Protein AF-A0A0K8PPY1-F1 (afdb_monomer)

InterPro domains:
  IPR005164 Allantoicase [PTHR12045] (16-99)
  IPR008979 Galactose-binding-like domain superfamily [SSF49785] (6-48)
  IPR008979 Galactose-binding-like domain superfamily [SSF49785] (58-107)
  IPR015908 Allantoicase domain [PF03561] (6-46)

Sequence (147 aa):
MRHGPTPVSGHAANGFAVSVEQRFTHLRVNPHPDGGIAGLRVYGEVVPDPQWLATLGTFDVVTLENGGQAEDASNLFYSPATNTIQPGRSRKMDDGWETPPPRPEQRLDPLPACGPVPDPRDRDRHGVPEGQQRGLGVGVGEGRRGR

Foldseek 3Di:
DDDDDDDDDPPDDDDDD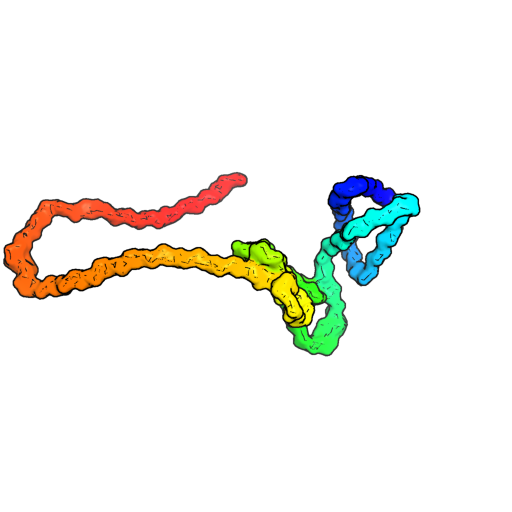DDDPDDDDDDDDDDPPDDDDPDDDDDDFQDDDPVVVVVVVDDDCQAVNNRHDDPDDPDQPQEDCNLCRYPDDDPDPRSHGDDDDDDPDPPDDPDPPPDPPDDPVVVPPDDDDDDDDDDDDDDDDDDDDDD

Radius of gyration: 31.53 Å; Cα contacts (8 Å, |Δi|>4): 75; chains: 1; bounding box: 36×94×46 Å

Structure (mmCIF, N/CA/C/O backbone):
data_AF-A0A0K8PPY1-F1
#
_entry.id   AF-A0A0K8PPY1-F1
#
loop_
_atom_site.group_PDB
_atom_site.id
_atom_site.type_symbol
_atom_site.label_atom_id
_atom_site.label_alt_id
_atom_site.label_comp_id
_atom_site.label_asym_id
_atom_site.label_entity_id
_atom_site.label_seq_id
_atom_site.pdbx_PDB_ins_code
_atom_site.Cartn_x
_atom_site.Cartn_y
_atom_site.Cartn_z
_atom_site.occupancy
_atom_site.B_iso_or_equiv
_atom_site.auth_seq_id
_atom_site.auth_comp_id
_atom_site.auth_asym_id
_atom_site.auth_atom_id
_atom_site.pdbx_PDB_model_num
ATOM 1 N N . MET A 1 1 ? -13.355 -19.470 -10.238 1.00 53.53 1 MET A N 1
ATOM 2 C CA . MET A 1 1 ? -13.511 -19.250 -11.694 1.00 53.53 1 MET A CA 1
ATOM 3 C C . MET A 1 1 ? -12.149 -19.361 -12.354 1.00 53.53 1 MET A C 1
ATOM 5 O O . MET A 1 1 ? -11.193 -18.827 -11.807 1.00 53.53 1 MET A O 1
ATOM 9 N N . ARG A 1 2 ? -12.031 -20.076 -13.476 1.00 57.88 2 ARG A N 1
ATOM 10 C CA . ARG A 1 2 ? -10.784 -20.144 -14.249 1.00 57.88 2 ARG A CA 1
ATOM 11 C C . ARG A 1 2 ? -11.034 -19.422 -15.569 1.00 57.88 2 ARG A C 1
ATOM 13 O O . ARG A 1 2 ? -11.711 -19.964 -16.433 1.00 57.88 2 ARG A O 1
ATOM 20 N N . HIS A 1 3 ? -10.555 -18.188 -15.685 1.00 66.94 3 HIS A N 1
ATOM 21 C CA . HIS A 1 3 ? -10.535 -17.499 -16.972 1.00 66.94 3 HIS A CA 1
ATOM 22 C C . HIS A 1 3 ? -9.443 -18.114 -17.859 1.00 66.94 3 HIS A C 1
ATOM 24 O O . HIS A 1 3 ? -8.490 -18.724 -17.356 1.00 66.94 3 HIS A O 1
ATOM 30 N N . GLY A 1 4 ? -9.621 -18.014 -19.179 1.00 78.25 4 GLY A N 1
ATOM 31 C CA . GLY A 1 4 ? -8.582 -18.379 -20.142 1.00 78.25 4 GLY A CA 1
ATOM 32 C C . GLY A 1 4 ? -7.313 -17.538 -19.942 1.00 78.25 4 GLY A C 1
ATOM 33 O O . GLY A 1 4 ? -7.354 -16.536 -19.227 1.00 78.25 4 GLY A O 1
ATOM 34 N N . PRO A 1 5 ? -6.175 -17.943 -20.530 1.00 86.69 5 PRO A N 1
ATOM 35 C CA . PRO A 1 5 ? -4.950 -17.156 -20.447 1.00 86.69 5 PRO A CA 1
ATOM 36 C C . PRO A 1 5 ? -5.170 -15.762 -21.046 1.00 86.69 5 PRO A C 1
ATOM 38 O O . PRO A 1 5 ? -5.722 -15.630 -22.138 1.00 86.69 5 PRO A O 1
ATOM 41 N N . THR A 1 6 ? -4.722 -14.733 -20.330 1.00 91.62 6 THR A N 1
ATOM 42 C CA . THR A 1 6 ? -4.791 -13.342 -20.786 1.00 91.62 6 THR A CA 1
ATOM 43 C C . THR A 1 6 ? -3.444 -12.940 -21.388 1.00 91.62 6 THR A C 1
ATOM 45 O O . THR A 1 6 ? -2.420 -13.151 -20.733 1.00 91.62 6 THR A O 1
ATOM 48 N N . PRO A 1 7 ? -3.405 -12.376 -22.610 1.00 92.12 7 PRO A N 1
ATOM 49 C CA . PRO A 1 7 ? -2.156 -11.920 -23.209 1.00 92.12 7 PRO A CA 1
ATOM 50 C C . PRO A 1 7 ? -1.556 -10.749 -22.419 1.00 92.12 7 PRO A C 1
ATOM 52 O O . PRO A 1 7 ? -2.277 -9.905 -21.888 1.00 92.12 7 PRO A O 1
ATOM 55 N N . VAL A 1 8 ? -0.224 -10.700 -22.368 1.00 93.56 8 VAL A N 1
ATOM 56 C CA . VAL A 1 8 ? 0.567 -9.649 -21.712 1.00 93.56 8 VAL A CA 1
ATOM 57 C C . VAL A 1 8 ? 1.665 -9.159 -22.648 1.00 93.56 8 VAL A C 1
ATOM 59 O O . VAL A 1 8 ? 2.208 -9.932 -23.438 1.00 93.56 8 VAL A O 1
ATOM 62 N N . SER A 1 9 ? 2.027 -7.887 -22.521 1.00 92.25 9 SER A N 1
ATOM 63 C CA . SER A 1 9 ? 3.170 -7.293 -23.214 1.00 92.25 9 SER A CA 1
ATOM 64 C C . SER A 1 9 ? 4.423 -7.353 -22.341 1.00 92.25 9 SER A C 1
ATOM 66 O O . SER A 1 9 ? 4.376 -7.063 -21.141 1.00 92.25 9 SER A O 1
ATOM 68 N N . GLY A 1 10 ? 5.557 -7.705 -22.951 1.00 92.12 10 GLY A N 1
ATOM 69 C CA . GLY A 1 10 ? 6.866 -7.683 -22.297 1.00 92.12 10 GLY A CA 1
ATOM 70 C C . GLY A 1 10 ? 7.327 -6.257 -21.991 1.00 92.12 10 GLY A C 1
ATOM 71 O O . GLY A 1 10 ? 6.989 -5.324 -22.715 1.00 92.12 10 GLY A O 1
ATOM 72 N N . HIS A 1 11 ? 8.103 -6.094 -20.915 1.00 91.88 11 HIS A N 1
ATOM 73 C CA . HIS A 1 11 ? 8.667 -4.802 -20.489 1.00 91.88 11 HIS A CA 1
ATOM 74 C C . HIS A 1 11 ? 7.632 -3.673 -20.320 1.00 91.88 11 HIS A C 1
ATOM 76 O O . HIS A 1 11 ? 7.960 -2.497 -20.453 1.00 91.88 11 HIS A O 1
ATOM 82 N N . ALA A 1 12 ? 6.384 -4.030 -20.015 1.00 93.56 12 ALA A N 1
ATOM 83 C CA . ALA A 1 12 ? 5.277 -3.095 -19.883 1.00 93.56 12 ALA A CA 1
ATOM 84 C C . ALA A 1 12 ? 4.477 -3.354 -18.600 1.00 93.56 12 ALA A C 1
ATOM 86 O O . ALA A 1 12 ? 4.453 -4.465 -18.064 1.00 93.56 12 ALA A O 1
ATOM 87 N N . ALA A 1 13 ? 3.783 -2.319 -18.126 1.00 95.56 13 ALA A N 1
ATOM 88 C CA . ALA A 1 13 ? 2.741 -2.476 -17.122 1.00 95.56 13 ALA A CA 1
ATOM 89 C C . ALA A 1 13 ? 1.485 -3.062 -17.785 1.00 95.56 13 ALA A C 1
ATOM 91 O O . ALA A 1 13 ? 0.999 -2.529 -18.780 1.00 95.56 13 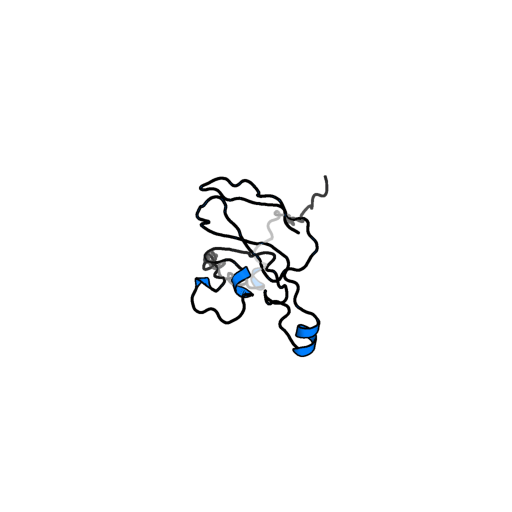ALA A O 1
ATOM 92 N N . ASN A 1 14 ? 0.960 -4.153 -17.228 1.00 94.94 14 ASN A N 1
ATOM 93 C CA . ASN A 1 14 ? -0.219 -4.844 -17.744 1.00 94.94 14 ASN A CA 1
ATOM 94 C C . ASN A 1 14 ? -1.365 -4.700 -16.732 1.00 94.94 14 ASN A C 1
ATOM 96 O O . ASN A 1 14 ? -1.318 -5.301 -15.659 1.00 94.94 14 ASN A O 1
ATOM 100 N N . GLY A 1 15 ? -2.356 -3.863 -17.053 1.00 94.69 15 GLY A N 1
ATOM 101 C CA . GLY A 1 15 ? -3.526 -3.609 -16.210 1.00 94.69 15 GLY A CA 1
ATOM 102 C C . GLY A 1 15 ? -4.748 -4.399 -16.673 1.00 94.69 15 GLY A C 1
ATOM 103 O O . GLY A 1 15 ? -5.028 -4.459 -17.869 1.00 94.69 15 GLY A O 1
ATOM 104 N N . PHE A 1 16 ? -5.490 -4.971 -15.725 1.00 92.62 16 PHE A N 1
ATOM 105 C CA . PHE A 1 16 ? -6.695 -5.754 -15.999 1.00 92.62 16 PHE A CA 1
ATOM 106 C C . PHE A 1 16 ? -7.833 -5.295 -15.094 1.00 92.62 16 PHE A C 1
ATOM 108 O O . PHE A 1 16 ? -7.682 -5.274 -13.874 1.00 92.62 16 PHE A O 1
ATOM 115 N N . ALA A 1 17 ? -8.974 -4.950 -15.691 1.00 91.38 17 ALA A N 1
ATOM 116 C CA . ALA A 1 17 ? -10.197 -4.717 -14.936 1.00 91.38 17 ALA A CA 1
ATOM 117 C C . ALA A 1 17 ? -10.776 -6.062 -14.477 1.00 91.38 17 ALA A C 1
ATOM 119 O O . ALA A 1 17 ? -10.857 -7.013 -15.258 1.00 91.38 17 ALA A O 1
ATOM 120 N N . VAL A 1 18 ? -11.186 -6.133 -13.213 1.00 89.31 18 VAL A N 1
ATOM 121 C CA . VAL A 1 18 ? -11.810 -7.313 -12.614 1.00 89.31 18 VAL A CA 1
ATOM 122 C C . VAL A 1 18 ? -13.168 -6.895 -12.066 1.00 89.31 18 VAL A C 1
ATOM 124 O O . VAL A 1 18 ? -13.254 -5.960 -11.282 1.00 89.31 18 VAL A O 1
ATOM 127 N N . SER A 1 19 ? -14.227 -7.581 -12.489 1.00 88.25 19 SER A N 1
ATOM 128 C CA . SER A 1 19 ? -15.619 -7.254 -12.152 1.00 88.25 19 SER A CA 1
ATOM 129 C C . SER A 1 19 ? -16.268 -8.318 -11.261 1.00 88.25 19 SER A C 1
ATOM 131 O O . SER A 1 19 ? -17.417 -8.696 -11.478 1.00 88.25 19 SER A O 1
ATOM 133 N N . VAL A 1 20 ? -15.513 -8.895 -10.326 1.00 87.75 20 VAL A N 1
ATOM 134 C CA . VAL A 1 20 ? -16.016 -9.957 -9.449 1.00 87.75 20 VAL A CA 1
ATOM 135 C C . VAL A 1 20 ? -16.297 -9.388 -8.059 1.00 87.75 20 VAL A C 1
ATOM 137 O O . VAL A 1 20 ? -15.472 -8.668 -7.509 1.00 87.75 20 VAL A O 1
ATOM 140 N N . GLU A 1 21 ? -17.436 -9.751 -7.476 1.00 87.06 21 GLU A N 1
ATOM 141 C CA . GLU A 1 21 ? -17.889 -9.251 -6.164 1.00 87.06 21 GLU A CA 1
ATOM 142 C C . GLU A 1 21 ? -17.571 -10.226 -5.011 1.00 87.06 21 GLU A C 1
ATOM 144 O O . GLU A 1 21 ? -18.179 -10.197 -3.946 1.00 87.06 21 GLU A O 1
ATOM 149 N N . GLN A 1 22 ? -16.636 -11.154 -5.226 1.00 91.12 22 GLN A N 1
ATOM 150 C CA . GLN A 1 22 ? -16.271 -12.179 -4.245 1.00 91.12 22 GLN A CA 1
ATOM 151 C C . GLN A 1 22 ? -15.052 -11.748 -3.426 1.00 91.12 22 GLN A C 1
ATOM 153 O O . GLN A 1 22 ? -14.112 -11.160 -3.958 1.00 91.12 22 GLN A O 1
ATOM 158 N N . ARG A 1 23 ? -15.025 -12.118 -2.140 1.00 90.88 23 ARG A N 1
ATOM 159 C CA . ARG A 1 23 ? -13.839 -11.977 -1.285 1.00 90.88 23 ARG A CA 1
ATOM 160 C C . ARG A 1 23 ? -12.829 -13.081 -1.599 1.00 90.88 23 ARG A C 1
ATOM 162 O O . ARG A 1 23 ? -13.184 -14.259 -1.630 1.00 90.88 23 ARG A O 1
ATOM 169 N N . PHE A 1 24 ? -11.559 -12.710 -1.739 1.00 92.50 24 PHE A N 1
ATOM 170 C CA . PHE A 1 24 ? -10.448 -13.650 -1.896 1.00 92.50 24 PHE A CA 1
ATOM 171 C C . PHE A 1 24 ? -9.414 -13.444 -0.797 1.00 92.50 24 PHE A C 1
ATOM 173 O O . PHE A 1 24 ? -9.173 -12.326 -0.357 1.00 92.50 24 PHE A O 1
ATOM 180 N N . THR A 1 25 ? -8.781 -14.536 -0.378 1.00 93.00 25 THR A N 1
ATOM 181 C CA . THR A 1 25 ? -7.675 -14.520 0.593 1.00 93.00 25 THR A CA 1
ATOM 182 C C . THR A 1 25 ? -6.347 -14.935 -0.030 1.00 93.00 25 THR A C 1
ATOM 184 O O . THR A 1 25 ? -5.292 -14.660 0.526 1.00 93.00 25 THR A O 1
ATOM 187 N N . HIS A 1 26 ? -6.389 -15.596 -1.189 1.00 94.38 26 HIS A N 1
ATOM 188 C CA . HIS A 1 26 ? -5.217 -16.143 -1.859 1.00 94.38 26 HIS A CA 1
ATOM 189 C C . HIS A 1 26 ? -5.307 -15.903 -3.361 1.00 94.38 26 HIS A C 1
ATOM 191 O O . HIS A 1 26 ? -6.376 -16.018 -3.963 1.00 94.38 26 HIS A O 1
ATOM 197 N N . LEU A 1 27 ? -4.156 -15.629 -3.969 1.00 92.88 27 LEU A N 1
ATOM 198 C CA . LEU A 1 27 ? -4.012 -15.443 -5.405 1.00 92.88 27 LEU A CA 1
ATOM 199 C C . LEU A 1 27 ? -2.966 -16.414 -5.931 1.00 92.88 27 LEU A C 1
ATOM 201 O O . LEU A 1 27 ? -1.912 -16.605 -5.328 1.00 92.88 27 LEU A O 1
ATOM 205 N N . ARG A 1 28 ? -3.258 -17.016 -7.081 1.00 92.50 28 ARG A N 1
ATOM 206 C CA . ARG A 1 28 ? -2.325 -17.881 -7.797 1.00 92.50 28 ARG A CA 1
ATOM 207 C C . ARG A 1 28 ? -2.071 -17.297 -9.176 1.00 92.50 28 ARG A C 1
ATOM 209 O O . ARG A 1 28 ? -2.986 -17.227 -9.992 1.00 92.50 28 ARG A O 1
ATOM 216 N N . VAL A 1 29 ? -0.820 -16.944 -9.445 1.00 91.75 29 VAL A N 1
ATOM 217 C CA . VAL A 1 29 ? -0.369 -16.501 -10.767 1.00 91.75 29 VAL A CA 1
ATOM 218 C C . VAL A 1 29 ? 0.262 -17.680 -11.500 1.00 91.75 29 VAL A C 1
ATOM 220 O O . VAL A 1 29 ? 1.024 -18.440 -10.909 1.00 91.75 29 VAL A O 1
ATOM 223 N N . ASN A 1 30 ? -0.083 -17.854 -12.776 1.00 91.94 30 ASN A N 1
ATOM 224 C CA . ASN A 1 30 ? 0.439 -18.927 -13.624 1.00 91.94 30 ASN A CA 1
ATOM 225 C C . ASN A 1 30 ? 0.959 -18.321 -14.945 1.00 91.94 30 ASN A C 1
ATOM 227 O O . ASN A 1 30 ? 0.179 -18.232 -15.895 1.00 91.94 30 ASN A O 1
ATOM 231 N N . PRO A 1 31 ? 2.223 -17.857 -15.013 1.00 90.81 31 PRO A N 1
ATOM 232 C CA . PRO A 1 31 ? 2.824 -17.424 -16.275 1.00 90.81 31 PRO A CA 1
ATOM 233 C C . PRO A 1 31 ? 2.992 -18.623 -17.226 1.00 90.81 31 PRO A C 1
ATOM 235 O O . PRO A 1 31 ? 3.256 -19.736 -16.778 1.00 90.81 31 PRO A O 1
ATOM 238 N N . HIS A 1 32 ? 2.804 -18.404 -18.529 1.00 88.81 32 HIS A N 1
ATOM 239 C CA . HIS A 1 32 ? 2.905 -19.432 -19.573 1.00 88.81 32 HIS A CA 1
ATOM 240 C C . HIS A 1 32 ? 3.352 -18.795 -20.906 1.00 88.81 32 HIS A C 1
ATOM 242 O O . HIS A 1 32 ? 2.896 -17.684 -21.189 1.00 88.81 32 HIS A O 1
ATOM 248 N N . PRO A 1 33 ? 4.158 -19.464 -21.759 1.00 88.38 33 PRO A N 1
ATOM 249 C CA . PRO A 1 33 ? 4.789 -20.772 -21.556 1.00 88.38 33 PRO A CA 1
ATOM 250 C C . PRO A 1 33 ? 5.878 -20.759 -20.489 1.00 88.38 33 PRO A C 1
ATOM 252 O O . PRO A 1 33 ? 5.824 -21.612 -19.621 1.00 88.38 33 PRO A O 1
ATOM 255 N N . ASP A 1 34 ? 6.733 -19.739 -20.470 1.00 81.94 34 ASP A N 1
ATOM 256 C CA . ASP A 1 34 ? 7.745 -19.467 -19.447 1.00 81.94 34 ASP A CA 1
ATOM 257 C C . ASP A 1 34 ? 8.040 -17.954 -19.468 1.00 81.94 34 ASP A C 1
ATOM 259 O O . ASP A 1 34 ? 7.895 -17.311 -20.510 1.00 81.94 34 ASP A O 1
ATOM 263 N N . GLY A 1 35 ? 8.429 -17.350 -18.340 1.00 85.19 35 GLY A N 1
ATOM 264 C CA . GLY A 1 35 ? 8.757 -15.919 -18.288 1.00 85.19 35 GLY A CA 1
ATOM 265 C C . GLY A 1 35 ? 8.785 -15.331 -16.878 1.00 85.19 35 GLY A C 1
ATOM 266 O O . GLY A 1 35 ? 8.242 -15.904 -15.935 1.00 85.19 35 GLY A O 1
ATOM 267 N N . GLY A 1 36 ? 9.430 -14.172 -16.732 1.00 90.62 36 GLY A N 1
ATOM 268 C CA . GLY A 1 36 ? 9.537 -13.451 -15.462 1.00 90.62 36 GLY A CA 1
ATOM 269 C C . GLY A 1 36 ? 8.494 -12.342 -15.323 1.00 90.62 36 GLY A C 1
ATOM 270 O O . GLY A 1 36 ? 8.202 -11.627 -16.280 1.00 90.62 36 GLY A O 1
ATOM 271 N N . ILE A 1 37 ? 7.973 -12.162 -14.110 1.00 93.81 37 ILE A N 1
ATOM 272 C CA . ILE A 1 37 ? 7.137 -11.018 -13.730 1.00 93.81 37 ILE A CA 1
ATOM 273 C C . ILE A 1 37 ? 7.966 -10.151 -12.784 1.00 93.81 37 ILE A C 1
ATOM 275 O O . ILE A 1 37 ? 8.332 -10.601 -11.702 1.00 93.81 37 ILE A O 1
ATOM 279 N N . ALA A 1 38 ? 8.266 -8.914 -13.187 1.00 95.00 38 ALA A N 1
ATOM 280 C CA . ALA A 1 38 ? 9.063 -7.992 -12.372 1.00 95.00 38 ALA A CA 1
ATOM 281 C C . ALA A 1 38 ? 8.304 -7.490 -11.130 1.00 95.00 38 ALA A C 1
ATOM 283 O O . ALA A 1 38 ? 8.909 -7.195 -10.104 1.00 95.00 38 ALA A O 1
ATOM 284 N N . GLY A 1 39 ? 6.976 -7.401 -11.214 1.00 93.94 39 GLY A N 1
ATOM 285 C CA . GLY A 1 39 ? 6.128 -7.021 -10.094 1.00 93.94 39 GLY A CA 1
ATOM 286 C C . GLY A 1 39 ? 4.667 -7.352 -10.358 1.00 93.94 39 GLY A C 1
ATOM 287 O O . GLY A 1 39 ? 4.170 -7.175 -11.469 1.00 93.94 39 GLY A O 1
ATOM 288 N N . LEU A 1 40 ? 3.986 -7.825 -9.318 1.00 94.75 40 LEU A N 1
ATOM 289 C CA . LEU A 1 40 ? 2.544 -8.032 -9.301 1.00 94.75 40 LEU A CA 1
ATOM 290 C C . LEU A 1 40 ? 1.937 -7.043 -8.308 1.00 94.75 40 LEU A C 1
ATOM 292 O O . LEU A 1 40 ? 2.299 -7.047 -7.134 1.00 94.75 40 LEU A O 1
ATOM 296 N N . ARG A 1 41 ? 1.009 -6.210 -8.778 1.00 95.00 41 ARG A N 1
ATOM 297 C CA . ARG A 1 41 ? 0.186 -5.350 -7.924 1.00 95.00 41 ARG A CA 1
ATOM 298 C C . ARG A 1 41 ? -1.257 -5.790 -8.055 1.00 95.00 41 ARG A C 1
ATOM 300 O O . ARG A 1 41 ? -1.740 -5.981 -9.168 1.00 95.00 41 ARG A O 1
ATOM 307 N N . VAL A 1 42 ? -1.915 -5.965 -6.918 1.00 94.00 42 VAL A N 1
ATOM 308 C CA . VAL A 1 42 ? -3.317 -6.363 -6.853 1.00 94.00 42 VAL A CA 1
ATOM 309 C C . VAL A 1 42 ? -4.031 -5.317 -6.031 1.00 94.00 42 VAL A C 1
ATOM 311 O O . VAL A 1 42 ? -3.639 -5.037 -4.903 1.00 94.00 42 VAL A O 1
ATOM 314 N N . TYR A 1 43 ? -5.048 -4.730 -6.639 1.00 91.75 43 TYR A N 1
ATOM 315 C CA . TYR A 1 43 ? -5.862 -3.697 -6.031 1.00 91.75 43 TYR A CA 1
ATOM 316 C C . TYR A 1 43 ? -7.210 -4.302 -5.664 1.00 91.75 43 TYR A C 1
ATOM 318 O O . TYR A 1 43 ? -7.772 -5.085 -6.432 1.00 91.75 43 TYR A O 1
ATOM 326 N N . GLY A 1 44 ? -7.706 -3.954 -4.487 1.00 90.88 44 GLY A N 1
ATOM 327 C CA . GLY A 1 44 ? -8.982 -4.423 -3.980 1.00 90.88 44 GLY A CA 1
ATOM 328 C C . GLY A 1 44 ? -9.305 -3.748 -2.659 1.00 90.88 44 GLY A C 1
ATOM 329 O O . GLY A 1 44 ? -8.424 -3.197 -2.000 1.00 90.88 44 GLY A O 1
ATOM 330 N N . GLU A 1 45 ? -10.576 -3.798 -2.294 1.00 91.62 45 GLU A N 1
ATOM 331 C CA . GLU A 1 45 ? -11.048 -3.338 -0.997 1.00 91.62 45 GLU A CA 1
ATOM 332 C C . GLU A 1 45 ? -10.773 -4.411 0.062 1.00 91.62 45 GLU A C 1
ATOM 334 O O . GLU A 1 45 ? -11.031 -5.603 -0.145 1.00 91.62 45 GLU A O 1
ATOM 339 N N . VAL A 1 46 ? -10.221 -3.995 1.201 1.00 92.75 46 VAL A N 1
ATOM 340 C CA . VAL A 1 46 ? -9.975 -4.899 2.324 1.00 92.75 46 VAL A CA 1
ATOM 341 C C . VAL A 1 46 ? -11.286 -5.113 3.070 1.00 92.75 46 VAL A C 1
ATOM 343 O O . VAL A 1 46 ? -11.856 -4.181 3.622 1.00 92.75 46 VAL A O 1
ATOM 346 N N . VAL A 1 47 ? -11.736 -6.366 3.121 1.00 91.56 47 VAL A N 1
ATOM 347 C CA . VAL A 1 47 ? -12.913 -6.777 3.894 1.00 91.56 47 VAL A CA 1
ATOM 348 C C . VAL A 1 47 ? -12.439 -7.600 5.099 1.00 91.56 47 VAL A C 1
ATOM 350 O O . VAL A 1 47 ? -12.115 -8.787 4.922 1.00 91.56 47 VAL A O 1
ATOM 353 N N . PRO A 1 48 ? -12.342 -7.009 6.307 1.00 89.56 48 PRO A N 1
ATOM 354 C CA . PRO A 1 48 ? -11.994 -7.747 7.519 1.00 89.56 48 PRO A CA 1
ATOM 355 C C . PRO A 1 48 ? -13.107 -8.734 7.896 1.00 89.56 48 PRO A C 1
ATOM 357 O O . PRO A 1 48 ? -14.269 -8.566 7.534 1.00 89.56 48 PRO A O 1
ATOM 360 N N . ASP A 1 49 ? -12.751 -9.805 8.607 1.00 89.81 49 ASP A N 1
ATOM 361 C CA . ASP A 1 49 ? -13.736 -10.784 9.076 1.00 89.81 49 ASP A CA 1
ATOM 362 C C . ASP A 1 49 ? -14.545 -10.210 10.259 1.00 89.81 49 ASP A C 1
ATOM 364 O O . ASP A 1 49 ? -13.954 -9.913 11.302 1.00 89.81 49 ASP A O 1
ATOM 368 N N . PRO A 1 50 ? -15.883 -10.078 10.156 1.00 87.38 50 PRO A N 1
ATOM 369 C CA . PRO A 1 50 ? -16.697 -9.541 11.243 1.00 87.38 50 PRO A CA 1
ATOM 370 C C . PRO A 1 50 ? -16.612 -10.352 12.542 1.00 87.38 50 PRO A C 1
ATOM 372 O O . PRO A 1 50 ? -16.678 -9.769 13.625 1.00 87.38 50 PRO A O 1
ATOM 375 N N . GLN A 1 51 ? -16.451 -11.680 12.470 1.00 92.31 51 GLN A N 1
ATOM 376 C CA . GLN A 1 51 ? -16.327 -12.511 13.675 1.00 92.31 51 GLN A CA 1
ATOM 377 C C . GLN A 1 51 ? -14.995 -12.273 14.386 1.00 92.31 51 GLN A C 1
ATOM 379 O O . GLN A 1 51 ? -14.931 -12.264 15.618 1.00 92.31 51 GLN A O 1
ATOM 384 N N . TRP A 1 52 ? -13.941 -12.026 13.611 1.00 89.00 52 TRP A N 1
ATOM 385 C CA . TRP A 1 52 ? -12.640 -11.652 14.147 1.00 89.00 52 TRP A CA 1
ATOM 386 C C . TRP A 1 52 ? -12.700 -10.299 14.861 1.00 89.00 52 TRP A C 1
ATOM 388 O O . TRP A 1 52 ? -12.286 -10.196 16.015 1.00 89.00 52 TRP A O 1
ATOM 398 N N . LEU A 1 53 ? -13.301 -9.286 14.228 1.00 90.44 53 LEU A N 1
ATOM 399 C CA . LEU A 1 53 ? -13.464 -7.961 14.836 1.00 90.44 53 LEU A CA 1
ATOM 400 C C . LEU A 1 53 ? -14.301 -8.011 16.123 1.00 90.44 53 LEU A C 1
ATOM 402 O O . LEU A 1 53 ? -13.935 -7.391 17.121 1.00 90.44 53 LEU A O 1
ATOM 406 N N . ALA A 1 54 ? -15.382 -8.799 16.133 1.00 91.12 54 ALA A N 1
ATOM 407 C CA . ALA A 1 54 ? -16.204 -9.004 17.326 1.00 91.12 54 ALA A CA 1
ATOM 408 C C . ALA A 1 54 ? -15.416 -9.658 18.475 1.00 91.12 54 ALA A C 1
ATOM 410 O O . ALA A 1 54 ? -15.637 -9.328 19.638 1.00 91.12 54 ALA A O 1
ATOM 411 N N . THR A 1 55 ? -14.479 -10.553 18.151 1.00 94.62 55 THR A N 1
ATOM 412 C CA . THR A 1 55 ? -13.615 -11.218 19.138 1.00 94.62 55 THR A CA 1
ATOM 413 C C . THR A 1 55 ? -12.580 -10.259 19.731 1.00 94.62 55 THR A C 1
ATOM 415 O O . THR A 1 55 ? -12.290 -10.343 20.922 1.00 94.62 55 THR A O 1
ATOM 418 N N . LEU A 1 56 ? -12.040 -9.330 18.931 1.00 91.19 56 LEU A N 1
ATOM 419 C CA . LEU A 1 56 ? -11.101 -8.305 19.409 1.00 91.19 56 LEU A CA 1
ATOM 420 C C . LEU A 1 56 ? -11.763 -7.313 20.379 1.00 91.19 56 LEU A C 1
ATOM 422 O O . LEU A 1 56 ? -11.100 -6.802 21.282 1.00 91.19 56 LEU A O 1
ATOM 426 N N . GLY A 1 57 ? -13.058 -7.032 20.195 1.00 91.50 57 GLY A N 1
ATOM 427 C CA . GLY A 1 57 ? -13.844 -6.088 20.998 1.00 91.50 57 GLY A CA 1
ATOM 428 C C . GLY A 1 57 ? -13.525 -4.621 20.694 1.00 91.50 57 GLY A C 1
ATOM 429 O O . GLY A 1 57 ? -14.428 -3.849 20.379 1.00 91.50 57 GLY A O 1
ATOM 430 N N . THR A 1 58 ? -12.242 -4.257 20.716 1.00 92.69 58 THR A N 1
ATOM 431 C CA . THR A 1 58 ? -11.727 -2.943 20.314 1.00 92.69 58 THR A CA 1
ATOM 432 C C . THR A 1 58 ? -10.652 -3.123 19.251 1.00 92.69 58 THR A C 1
ATOM 434 O O . THR A 1 58 ? -9.749 -3.944 19.402 1.00 92.69 58 THR A O 1
ATOM 437 N N . PHE A 1 59 ? -10.724 -2.329 18.187 1.00 91.75 59 PHE A N 1
ATOM 438 C CA . PHE A 1 59 ? -9.756 -2.335 17.097 1.00 91.75 59 PHE A CA 1
ATOM 439 C C . PHE A 1 59 ? -9.596 -0.927 16.517 1.00 91.75 59 PHE A C 1
ATOM 441 O O . PHE A 1 59 ? -10.447 -0.059 16.714 1.00 91.75 59 PHE A O 1
ATOM 448 N N . ASP A 1 60 ? -8.486 -0.697 15.820 1.00 92.38 60 ASP A N 1
ATOM 449 C CA . ASP A 1 60 ? -8.221 0.566 15.137 1.00 92.38 60 ASP A CA 1
ATOM 450 C C . ASP A 1 60 ? -8.963 0.596 13.795 1.00 92.38 60 ASP A C 1
ATOM 452 O O . ASP A 1 60 ? -8.726 -0.240 12.929 1.00 92.38 60 ASP A O 1
ATOM 456 N N . VAL A 1 61 ? -9.883 1.542 13.623 1.00 92.31 61 VAL A N 1
ATOM 457 C CA . VAL A 1 61 ? -10.678 1.681 12.392 1.00 92.31 61 VAL A CA 1
ATOM 458 C C . VAL A 1 61 ? -9.893 2.313 11.239 1.00 92.31 61 VAL A C 1
ATOM 460 O O . VAL A 1 61 ? -10.334 2.249 10.096 1.00 92.31 61 VAL A O 1
ATOM 463 N N . VAL A 1 62 ? -8.753 2.943 11.530 1.00 94.06 62 VAL A N 1
ATOM 464 C CA . VAL A 1 62 ? -7.933 3.663 10.550 1.00 94.06 62 VAL A CA 1
ATOM 465 C C . VAL A 1 62 ? -6.879 2.748 9.920 1.00 94.06 62 VAL A C 1
ATOM 467 O O . VAL A 1 62 ? -6.366 3.062 8.847 1.00 94.06 62 VAL A O 1
ATOM 470 N N . THR A 1 63 ? -6.554 1.606 10.534 1.00 93.75 63 THR A N 1
ATOM 471 C CA . THR A 1 63 ? -5.532 0.698 9.996 1.00 93.75 63 THR A CA 1
ATOM 472 C C . THR A 1 63 ? -5.935 0.110 8.649 1.00 93.75 63 THR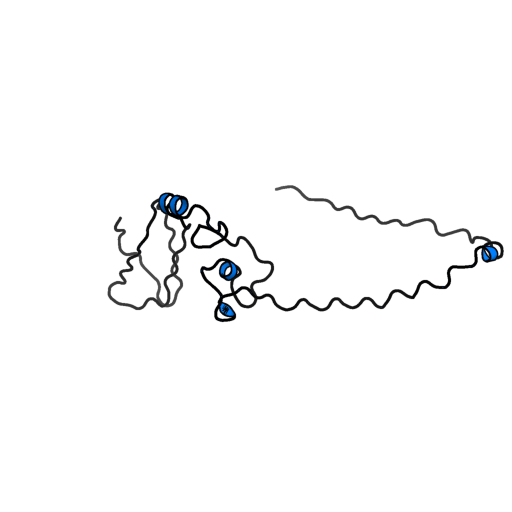 A C 1
ATOM 474 O O . THR A 1 63 ? -7.085 -0.275 8.419 1.00 93.75 63 THR A O 1
ATOM 477 N N . LEU A 1 64 ? -4.941 -0.044 7.772 1.00 93.44 64 LEU A N 1
ATOM 478 C CA . LEU A 1 64 ? -5.108 -0.644 6.449 1.00 93.44 64 LEU A CA 1
ATOM 479 C C . LEU A 1 64 ? -5.738 -2.048 6.523 1.00 93.44 64 LEU A C 1
ATOM 481 O O . LEU A 1 64 ? -6.583 -2.399 5.704 1.00 93.44 64 LEU A O 1
ATOM 485 N N . GLU A 1 65 ? -5.355 -2.845 7.527 1.00 91.81 65 GLU A N 1
ATOM 486 C CA . GLU A 1 65 ? -5.851 -4.216 7.737 1.00 91.81 65 GLU A CA 1
ATOM 487 C C . GLU A 1 65 ? -7.356 -4.277 8.040 1.00 91.81 65 GLU A C 1
ATOM 489 O O . GLU A 1 65 ? -8.001 -5.287 7.754 1.00 91.81 65 GLU A O 1
ATOM 494 N N . ASN A 1 66 ? -7.918 -3.192 8.576 1.00 92.56 66 ASN A N 1
ATOM 495 C CA . ASN A 1 66 ? -9.341 -3.065 8.885 1.00 92.56 66 ASN A CA 1
ATOM 496 C C . ASN A 1 66 ? -10.112 -2.277 7.814 1.00 92.56 66 ASN A C 1
ATOM 498 O O . ASN A 1 66 ? -11.284 -1.968 8.017 1.00 92.56 66 ASN A O 1
ATOM 502 N N . GLY A 1 67 ? -9.481 -1.981 6.672 1.00 92.25 67 GLY A N 1
ATOM 503 C CA . GLY A 1 67 ? -10.107 -1.267 5.559 1.00 92.25 67 GLY A CA 1
ATOM 504 C C . GLY A 1 67 ? -9.849 0.236 5.525 1.00 92.25 67 GLY A C 1
ATOM 505 O O . GLY A 1 67 ? -10.373 0.901 4.636 1.00 92.25 67 GLY A O 1
ATOM 506 N N . GLY A 1 68 ? -9.026 0.780 6.424 1.00 93.75 68 GLY A N 1
ATOM 507 C CA . GLY A 1 68 ? -8.646 2.190 6.378 1.00 93.75 68 GLY A CA 1
ATOM 508 C C . GLY A 1 68 ? -7.976 2.567 5.053 1.00 93.75 68 GLY A C 1
ATOM 509 O O . GLY A 1 68 ? -7.171 1.806 4.513 1.00 93.75 68 GLY A O 1
ATOM 510 N N . GLN A 1 69 ? -8.313 3.745 4.525 1.00 93.56 69 GLN A N 1
ATOM 511 C CA . GLN A 1 69 ? -7.758 4.286 3.283 1.00 93.56 69 GLN A CA 1
ATOM 512 C C . GLN A 1 69 ? -7.303 5.730 3.495 1.00 93.56 69 GLN A C 1
ATOM 514 O O . GLN A 1 69 ? -7.981 6.525 4.146 1.00 93.56 69 GLN A O 1
ATOM 519 N N . ALA A 1 70 ? -6.142 6.070 2.936 1.00 92.88 70 ALA A N 1
ATOM 520 C CA . ALA A 1 70 ? -5.706 7.455 2.831 1.00 92.88 70 ALA A CA 1
ATOM 521 C C . ALA A 1 70 ? -6.268 8.040 1.530 1.00 92.88 70 ALA A C 1
ATOM 523 O O . ALA A 1 70 ? -5.825 7.662 0.448 1.00 92.88 70 ALA A O 1
ATOM 524 N N . GLU A 1 71 ? -7.241 8.940 1.649 1.00 91.81 71 GLU A N 1
ATOM 525 C CA . GLU A 1 71 ? -7.924 9.550 0.499 1.00 91.81 71 GLU A CA 1
ATOM 526 C C . GLU A 1 71 ? -7.049 10.576 -0.228 1.00 91.81 71 GLU A C 1
ATOM 528 O O . GLU A 1 71 ? -6.996 10.606 -1.455 1.00 91.81 71 GLU A O 1
ATOM 533 N N . ASP A 1 72 ? -6.355 11.424 0.532 1.00 92.88 72 ASP A N 1
ATOM 534 C CA . ASP A 1 72 ? -5.545 12.506 -0.017 1.00 92.88 72 ASP A CA 1
ATOM 535 C C . ASP A 1 72 ? -4.375 12.854 0.908 1.00 92.88 72 ASP A C 1
ATOM 537 O O . ASP A 1 72 ? -4.372 12.546 2.106 1.00 92.88 72 ASP A O 1
ATOM 541 N N . ALA A 1 73 ? -3.370 13.509 0.339 1.00 93.06 73 ALA A N 1
ATOM 542 C CA . ALA A 1 73 ? -2.203 13.991 1.048 1.00 93.06 73 ALA A CA 1
ATOM 543 C C . ALA A 1 73 ? -1.747 15.322 0.461 1.00 93.06 73 ALA A C 1
ATOM 545 O O . ALA A 1 73 ? -1.575 15.472 -0.746 1.00 93.06 73 ALA A O 1
ATOM 546 N N . SER A 1 74 ? -1.437 16.278 1.335 1.00 90.44 74 SER A N 1
ATOM 547 C CA . SER A 1 74 ? -0.935 17.590 0.914 1.00 90.44 74 SER A CA 1
ATOM 548 C C . SER A 1 74 ? 0.408 17.519 0.174 1.00 90.44 74 SER A C 1
ATOM 550 O O . SER A 1 74 ? 0.763 18.446 -0.555 1.00 90.44 74 SER A O 1
ATOM 552 N N . ASN A 1 75 ? 1.180 16.446 0.375 1.00 88.69 75 ASN A N 1
ATOM 553 C CA . ASN A 1 75 ? 2.467 16.216 -0.268 1.00 88.69 75 ASN A CA 1
ATOM 554 C C . ASN A 1 75 ? 2.821 14.715 -0.261 1.00 88.69 75 ASN A C 1
ATOM 556 O O . ASN A 1 75 ? 2.478 14.013 0.682 1.00 88.69 75 ASN A O 1
ATOM 560 N N . LEU A 1 76 ? 3.546 14.228 -1.271 1.00 88.38 76 LEU A N 1
ATOM 561 C CA . LEU A 1 76 ? 4.024 12.843 -1.393 1.00 88.38 76 LEU A CA 1
ATOM 562 C C . LEU A 1 76 ? 5.528 12.800 -1.734 1.00 88.38 76 LEU A C 1
ATOM 564 O O . LEU A 1 76 ? 5.936 12.174 -2.708 1.00 88.38 76 LEU A O 1
ATOM 568 N N . PHE A 1 77 ? 6.350 13.533 -0.978 1.00 86.06 77 PHE A N 1
ATOM 569 C CA . PHE A 1 77 ? 7.763 13.768 -1.298 1.00 86.06 77 PHE A CA 1
ATOM 570 C C . PHE A 1 77 ? 8.624 12.504 -1.278 1.00 86.06 77 PHE A C 1
ATOM 572 O O . PHE A 1 77 ? 9.320 12.237 -2.255 1.00 86.06 77 PHE A O 1
ATOM 579 N N . TYR A 1 78 ? 8.605 11.758 -0.169 1.00 86.25 78 TYR A N 1
ATOM 580 C CA . TYR A 1 78 ? 9.501 10.612 0.021 1.00 86.25 78 TYR A CA 1
ATOM 581 C C . TYR A 1 78 ? 8.778 9.268 -0.075 1.00 86.25 78 TYR A C 1
ATOM 583 O O . TYR A 1 78 ? 9.221 8.373 -0.791 1.00 86.25 78 TYR A O 1
ATOM 591 N N . SER A 1 79 ? 7.634 9.157 0.600 1.00 91.25 79 SER A N 1
ATOM 592 C CA . SER A 1 79 ? 6.846 7.931 0.681 1.00 91.25 79 SER A CA 1
ATOM 593 C C . SER A 1 79 ? 5.347 8.218 0.572 1.00 91.25 79 SER A C 1
ATOM 595 O O . SER A 1 79 ? 4.912 9.335 0.866 1.00 91.25 79 SER A O 1
ATOM 597 N N . PRO A 1 80 ? 4.537 7.225 0.163 1.00 91.75 80 PRO A N 1
ATOM 598 C CA . PRO A 1 80 ? 3.085 7.352 0.130 1.00 91.75 80 PRO A CA 1
ATOM 599 C C . PRO A 1 80 ? 2.482 7.641 1.511 1.00 91.75 80 PRO A C 1
ATOM 601 O O . PRO A 1 80 ? 2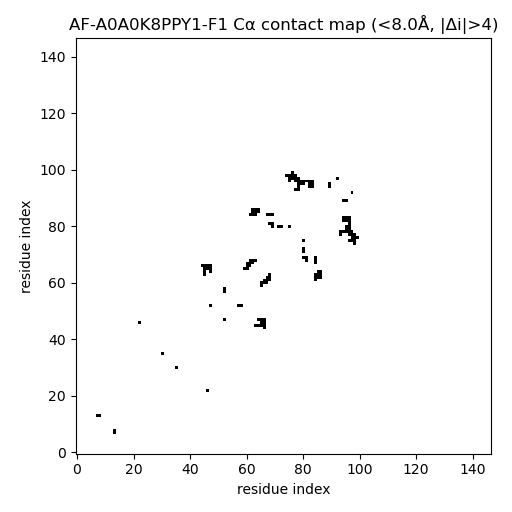.878 7.032 2.503 1.00 91.75 80 PRO A O 1
ATOM 604 N N . ALA A 1 81 ? 1.446 8.483 1.573 1.00 93.62 81 ALA A N 1
ATOM 605 C CA . ALA A 1 81 ? 0.721 8.755 2.820 1.00 93.62 81 ALA A CA 1
ATOM 606 C C . ALA A 1 81 ? 0.053 7.508 3.428 1.00 93.62 81 ALA A C 1
ATOM 608 O O . ALA A 1 81 ? -0.092 7.417 4.649 1.00 93.62 81 ALA A O 1
ATOM 609 N N . THR A 1 82 ? -0.262 6.507 2.593 1.00 94.06 82 THR A N 1
ATOM 610 C CA . THR A 1 82 ? -0.778 5.192 3.010 1.00 94.06 82 THR A CA 1
ATOM 611 C C . THR A 1 82 ? 0.155 4.457 3.971 1.00 94.06 82 THR A C 1
ATOM 613 O O . THR A 1 82 ? -0.291 3.563 4.681 1.00 94.06 82 THR A O 1
ATOM 616 N N . ASN A 1 83 ? 1.440 4.817 4.030 1.00 94.88 83 ASN A N 1
ATOM 617 C CA . ASN A 1 83 ? 2.383 4.208 4.963 1.00 94.88 83 ASN A CA 1
ATOM 618 C C . ASN A 1 83 ? 2.048 4.508 6.433 1.00 94.88 83 ASN A C 1
ATOM 620 O O . ASN A 1 83 ? 2.324 3.687 7.299 1.00 94.88 83 ASN A O 1
ATOM 624 N N . THR A 1 84 ? 1.368 5.625 6.709 1.00 94.06 84 THR A N 1
ATOM 625 C CA . THR A 1 84 ? 0.935 6.019 8.064 1.00 94.06 84 THR A CA 1
ATOM 626 C C . THR A 1 84 ? -0.058 5.034 8.687 1.00 94.06 84 THR A C 1
ATOM 628 O O . THR A 1 84 ? -0.147 4.944 9.907 1.00 94.06 84 THR A O 1
ATOM 631 N N . ILE A 1 85 ? -0.802 4.299 7.854 1.00 94.88 85 ILE A N 1
ATOM 632 C CA . ILE A 1 85 ? -1.843 3.354 8.286 1.00 94.88 85 ILE A CA 1
ATOM 633 C C . ILE A 1 85 ? -1.424 1.886 8.123 1.00 94.88 85 ILE A C 1
ATOM 635 O O . ILE A 1 85 ? -2.246 0.984 8.304 1.00 94.88 85 ILE A O 1
ATOM 639 N N . GLN A 1 86 ? -0.161 1.634 7.758 1.00 94.31 86 GLN A N 1
ATOM 640 C CA . GLN A 1 86 ? 0.395 0.283 7.687 1.00 94.31 86 GLN A CA 1
ATOM 641 C C . GLN A 1 86 ? 0.485 -0.335 9.089 1.00 94.31 86 GLN A C 1
ATOM 643 O O . GLN A 1 86 ? 0.713 0.378 10.070 1.00 94.31 86 GLN A O 1
ATOM 648 N N . PRO A 1 87 ? 0.333 -1.663 9.210 1.00 91.00 87 PRO A N 1
ATOM 649 C CA . PRO A 1 87 ? 0.455 -2.332 10.491 1.00 91.00 87 PRO A CA 1
ATOM 650 C C . PRO A 1 87 ? 1.885 -2.261 11.037 1.00 91.00 87 PRO A C 1
ATOM 652 O O . PRO A 1 87 ? 2.877 -2.362 10.313 1.00 91.00 87 PRO A O 1
ATOM 655 N N . GLY A 1 88 ? 1.980 -2.173 12.362 1.00 89.75 88 GLY A N 1
ATOM 656 C CA . GLY A 1 88 ? 3.249 -2.146 13.079 1.00 89.75 88 GLY A CA 1
ATOM 657 C C . GLY A 1 88 ? 3.862 -0.751 13.194 1.00 89.75 88 GLY A C 1
ATOM 658 O O . GLY A 1 88 ? 3.231 0.267 12.934 1.00 89.75 88 GLY A O 1
ATOM 659 N N . ARG A 1 89 ? 5.107 -0.701 13.675 1.00 91.56 89 ARG A N 1
ATOM 660 C CA . ARG A 1 89 ? 5.874 0.546 13.789 1.00 91.56 89 ARG A CA 1
ATOM 661 C C . ARG A 1 89 ? 6.868 0.640 12.645 1.00 91.56 89 ARG A C 1
ATOM 663 O O . ARG A 1 89 ? 7.556 -0.341 12.359 1.00 91.56 89 ARG A O 1
ATOM 670 N N . SER A 1 90 ? 6.997 1.834 12.077 1.00 93.31 90 SER A N 1
ATOM 671 C CA . SER A 1 90 ? 8.037 2.160 11.104 1.00 93.31 90 SER A CA 1
ATOM 672 C C . SER A 1 90 ? 9.423 1.810 11.654 1.00 93.31 90 SER A C 1
ATOM 674 O O . SER A 1 90 ? 9.746 2.117 12.806 1.00 93.31 90 SER A O 1
ATOM 676 N N . ARG A 1 91 ? 10.245 1.147 10.838 1.00 94.06 91 ARG A N 1
ATOM 677 C CA . ARG A 1 91 ? 11.613 0.729 11.193 1.00 94.06 91 ARG A CA 1
ATOM 678 C C . ARG A 1 91 ? 12.669 1.584 10.503 1.00 94.06 91 ARG A C 1
ATOM 680 O O . ARG A 1 91 ? 13.796 1.674 10.985 1.00 94.06 91 ARG A O 1
ATOM 687 N N . LYS A 1 92 ? 12.304 2.175 9.372 1.00 93.88 92 LYS A N 1
ATOM 688 C CA . LYS A 1 92 ? 13.121 3.038 8.517 1.00 93.88 92 LYS A CA 1
ATOM 689 C C . LYS A 1 92 ? 12.242 4.159 7.956 1.00 93.88 92 LYS A C 1
ATOM 691 O O . LYS A 1 92 ? 11.020 4.103 8.060 1.00 93.88 92 LYS A O 1
ATOM 696 N N . MET A 1 93 ? 12.869 5.197 7.406 1.00 91.75 93 MET A N 1
ATOM 697 C CA . MET A 1 93 ? 12.171 6.412 6.961 1.00 91.75 93 MET A CA 1
ATOM 698 C C . MET A 1 93 ? 11.118 6.138 5.881 1.00 91.75 93 MET A C 1
ATOM 700 O O . MET A 1 93 ? 10.052 6.745 5.901 1.00 91.75 93 MET A O 1
ATOM 704 N N . ASP A 1 94 ? 11.371 5.194 4.973 1.00 91.88 94 ASP A N 1
ATOM 705 C CA . ASP A 1 94 ? 10.456 4.888 3.870 1.00 91.88 94 ASP A CA 1
ATOM 706 C C . ASP A 1 94 ? 9.216 4.104 4.313 1.00 91.88 94 ASP A C 1
ATOM 708 O O . ASP A 1 94 ? 8.260 4.041 3.545 1.00 91.88 94 ASP A O 1
ATOM 712 N N . ASP A 1 95 ? 9.181 3.597 5.552 1.00 93.75 95 ASP A N 1
ATOM 713 C CA . ASP A 1 95 ? 7.998 2.972 6.162 1.00 93.75 95 ASP A CA 1
ATOM 714 C C . ASP A 1 95 ? 6.977 4.004 6.682 1.00 93.75 95 ASP A C 1
ATOM 716 O O . ASP A 1 95 ? 5.925 3.614 7.183 1.00 93.75 95 ASP A O 1
ATOM 720 N N . GLY A 1 96 ? 7.291 5.303 6.654 1.00 93.50 96 GLY A N 1
ATOM 721 C CA . GLY A 1 96 ? 6.411 6.385 7.109 1.00 93.50 96 GLY A CA 1
ATOM 722 C C . GLY A 1 96 ? 5.962 7.308 5.976 1.00 93.50 96 GLY A C 1
ATOM 723 O O . GLY A 1 96 ? 6.221 7.039 4.805 1.00 93.50 96 GLY A O 1
ATOM 724 N N . TRP A 1 97 ? 5.299 8.410 6.333 1.00 94.44 97 TRP A N 1
ATOM 725 C CA . TRP A 1 97 ? 5.018 9.532 5.436 1.00 94.44 97 TRP A CA 1
ATOM 726 C C . TRP A 1 97 ? 5.783 10.767 5.914 1.00 94.44 97 TRP A C 1
ATOM 728 O O . TRP A 1 97 ? 5.633 11.190 7.059 1.00 94.44 97 TRP A O 1
ATOM 738 N N . GLU A 1 98 ? 6.607 11.335 5.037 1.00 92.25 98 GLU A N 1
ATOM 739 C CA . GLU A 1 98 ? 7.415 12.516 5.330 1.00 92.25 98 GLU A CA 1
ATOM 740 C C . GLU A 1 98 ? 7.143 13.608 4.296 1.00 92.25 98 GLU A C 1
ATOM 742 O O . GLU A 1 98 ? 7.109 13.361 3.084 1.00 92.25 98 GLU A O 1
ATOM 747 N N . THR A 1 99 ? 6.966 14.830 4.791 1.00 90.81 99 THR A N 1
ATOM 748 C CA . THR A 1 99 ? 6.815 16.026 3.968 1.00 90.81 99 THR A CA 1
ATOM 749 C C . THR A 1 99 ? 8.090 16.859 4.014 1.00 90.81 99 THR A C 1
ATOM 751 O O . THR A 1 99 ? 8.733 16.914 5.065 1.00 90.81 99 THR A O 1
ATOM 754 N N . PRO A 1 100 ? 8.432 17.584 2.936 1.00 88.50 100 PRO A N 1
ATOM 755 C CA . PRO A 1 100 ? 9.531 18.534 2.975 1.00 88.50 100 PRO A CA 1
ATOM 756 C C . PRO A 1 100 ? 9.303 19.563 4.087 1.00 88.50 100 PRO A C 1
ATOM 758 O O . PRO A 1 100 ? 8.149 19.886 4.394 1.00 88.50 100 PRO A O 1
ATOM 761 N N . PRO A 1 101 ? 10.374 20.138 4.653 1.00 84.00 101 PRO A N 1
ATOM 762 C CA . PRO A 1 101 ? 10.223 21.262 5.560 1.00 84.00 101 PRO A CA 1
ATOM 763 C C . PRO A 1 101 ? 9.471 22.403 4.851 1.00 84.00 101 PRO A C 1
ATOM 765 O O . PRO A 1 101 ? 9.664 22.621 3.647 1.00 84.00 101 PRO A O 1
ATOM 768 N N . PRO A 1 102 ? 8.611 23.148 5.566 1.00 83.94 102 PRO A N 1
ATOM 769 C CA . PRO A 1 102 ? 7.897 24.267 4.972 1.00 83.94 102 PRO A CA 1
ATOM 770 C C . PRO A 1 102 ? 8.886 25.336 4.498 1.00 83.94 102 PRO A C 1
ATOM 772 O O . PRO A 1 102 ? 9.959 25.518 5.082 1.00 83.94 102 PRO A O 1
ATOM 775 N N . ARG A 1 103 ? 8.517 26.082 3.447 1.00 82.31 103 ARG A N 1
ATOM 776 C CA . ARG A 1 103 ? 9.301 27.264 3.077 1.00 82.31 103 ARG A CA 1
ATOM 777 C C . ARG A 1 103 ? 9.246 28.258 4.239 1.00 82.31 103 ARG A C 1
ATOM 779 O O . ARG A 1 103 ? 8.155 28.474 4.768 1.00 82.31 103 ARG A O 1
ATOM 786 N N . PRO A 1 104 ? 10.379 28.864 4.625 1.00 80.19 104 PRO A N 1
ATOM 787 C CA . PRO A 1 104 ? 10.354 29.915 5.623 1.00 80.19 104 PRO A CA 1
ATOM 788 C C . PRO A 1 104 ? 9.424 31.020 5.127 1.00 80.19 104 PRO A C 1
ATOM 790 O O . PRO A 1 104 ? 9.519 31.451 3.973 1.00 80.19 104 PRO A O 1
ATOM 793 N N . GLU A 1 105 ? 8.503 31.439 5.990 1.00 76.31 105 GLU A N 1
ATOM 794 C CA . GLU A 1 105 ? 7.714 32.638 5.754 1.00 76.31 105 GLU A CA 1
ATOM 795 C C . GLU A 1 105 ? 8.698 33.774 5.469 1.00 76.31 105 GLU A C 1
ATOM 797 O O . GLU A 1 105 ? 9.696 33.932 6.182 1.00 76.31 105 GLU A O 1
ATOM 802 N N . GLN A 1 106 ? 8.474 34.526 4.385 1.00 66.06 106 GLN A N 1
ATOM 803 C CA . GLN A 1 106 ? 9.204 35.772 4.201 1.00 66.06 106 GLN A CA 1
ATOM 804 C C . GLN A 1 106 ? 8.894 36.588 5.441 1.00 66.06 106 GLN A C 1
ATOM 806 O O . GLN A 1 106 ? 7.746 36.983 5.632 1.00 66.06 106 GLN A O 1
ATOM 811 N N . ARG A 1 107 ? 9.887 36.765 6.317 1.00 64.44 107 ARG A N 1
ATOM 812 C CA . ARG A 1 107 ? 9.755 37.642 7.468 1.00 64.44 107 ARG A CA 1
ATOM 813 C C . ARG A 1 107 ? 9.332 38.982 6.892 1.00 64.44 107 ARG A C 1
ATOM 815 O O . ARG A 1 107 ? 10.155 39.647 6.271 1.00 64.44 107 ARG A O 1
ATOM 822 N N . LEU A 1 108 ? 8.050 39.319 7.035 1.00 66.56 108 LEU A N 1
ATOM 823 C CA . LEU A 1 108 ? 7.582 40.663 6.762 1.00 66.56 108 LEU A CA 1
ATOM 824 C C . LEU A 1 108 ? 8.535 41.563 7.536 1.00 66.56 108 LEU A C 1
ATOM 826 O O . LEU A 1 108 ? 8.812 41.289 8.715 1.00 66.56 108 LEU A O 1
ATOM 830 N N . ASP A 1 109 ? 9.087 42.570 6.860 1.00 71.19 109 ASP A N 1
ATOM 831 C CA . ASP A 1 109 ? 9.819 43.609 7.563 1.00 71.19 109 ASP A CA 1
ATOM 832 C C . ASP A 1 109 ? 8.956 44.010 8.761 1.00 71.19 109 ASP A C 1
ATOM 834 O O . ASP A 1 109 ? 7.732 44.141 8.599 1.00 71.19 109 ASP A O 1
ATOM 838 N N . PRO A 1 110 ? 9.532 44.088 9.976 1.00 69.38 110 PRO A N 1
ATOM 839 C CA . PRO A 1 110 ? 8.758 44.485 11.135 1.00 69.38 110 PRO A CA 1
ATOM 840 C C . PRO A 1 110 ? 8.000 45.746 10.742 1.00 69.38 110 PRO A C 1
ATOM 842 O O . PRO A 1 110 ? 8.619 46.703 10.269 1.00 69.38 110 PRO A O 1
ATOM 845 N N . LEU A 1 111 ? 6.665 45.709 10.872 1.00 68.75 111 LEU A N 1
ATOM 846 C CA . LEU A 1 111 ? 5.848 46.900 10.670 1.00 68.75 111 LEU A CA 1
ATOM 847 C C . LEU A 1 111 ? 6.556 48.037 11.409 1.00 68.75 111 LEU A C 1
ATOM 849 O O . LEU A 1 111 ? 7.019 47.791 12.534 1.00 68.75 111 LEU A O 1
ATOM 853 N N . PRO A 1 112 ? 6.708 49.228 10.797 1.00 68.69 112 PRO A N 1
ATOM 854 C CA . PRO A 1 112 ? 7.342 50.338 11.487 1.00 68.69 112 PRO A CA 1
ATOM 855 C C . PRO A 1 112 ? 6.672 50.433 12.851 1.00 68.69 112 PRO A C 1
ATOM 857 O O . PRO A 1 112 ? 5.438 50.449 12.922 1.00 68.69 112 PRO A O 1
ATOM 860 N N . ALA A 1 113 ? 7.480 50.364 13.917 1.00 70.62 113 ALA A N 1
ATOM 861 C CA . ALA A 1 113 ? 6.978 50.457 15.280 1.00 70.62 113 ALA A CA 1
ATOM 862 C C . ALA A 1 113 ? 5.968 51.599 15.302 1.00 70.62 113 ALA A C 1
ATOM 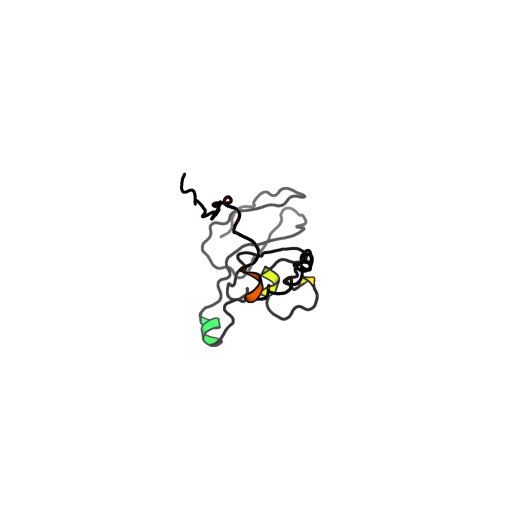864 O O . ALA A 1 113 ? 6.283 52.651 14.736 1.00 70.62 113 ALA A O 1
ATOM 865 N N . CYS A 1 114 ? 4.767 51.365 15.857 1.00 55.56 114 CYS A N 1
ATOM 866 C CA . CYS A 1 114 ? 3.753 52.408 15.988 1.00 55.56 114 CYS A CA 1
ATOM 867 C C . CYS A 1 114 ? 4.480 53.687 16.384 1.00 55.56 114 CYS A C 1
ATOM 869 O O . CYS A 1 114 ? 5.088 53.740 17.458 1.00 55.56 114 CYS A O 1
ATOM 871 N N . GLY A 1 115 ? 4.492 54.666 15.472 1.00 67.81 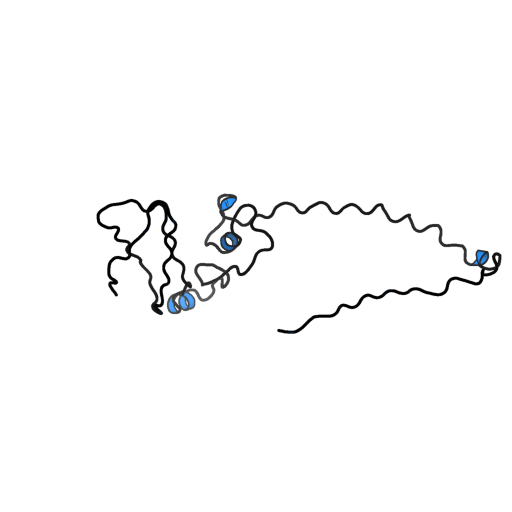115 GLY A N 1
ATOM 872 C CA . GLY A 1 115 ? 5.054 55.970 15.773 1.00 67.81 115 GLY A CA 1
ATOM 873 C C . GLY A 1 115 ? 4.414 56.473 17.067 1.00 67.81 115 GLY A C 1
ATOM 874 O O . GLY A 1 115 ? 3.317 56.014 17.413 1.00 67.81 115 GLY A O 1
ATOM 875 N N . PRO A 1 116 ? 5.088 57.360 17.815 1.00 72.81 116 PRO A N 1
ATOM 876 C CA . PRO A 1 116 ? 4.544 57.871 19.066 1.00 72.81 116 PRO A CA 1
ATOM 877 C C . PRO A 1 116 ? 3.080 58.264 18.857 1.00 72.81 116 PRO A C 1
ATOM 879 O O . PRO A 1 116 ? 2.760 58.992 17.916 1.00 72.81 116 PRO A O 1
ATOM 882 N N . VAL A 1 117 ? 2.188 57.716 19.690 1.00 68.38 117 VAL A N 1
ATOM 883 C CA . VAL A 1 117 ? 0.775 58.098 19.671 1.00 68.38 117 VAL A CA 1
ATOM 884 C C . VAL A 1 117 ? 0.748 59.616 19.869 1.00 68.38 117 VAL A C 1
ATOM 886 O O . VAL A 1 117 ? 1.294 60.077 20.874 1.00 68.38 117 VAL A O 1
ATOM 889 N N . PRO A 1 118 ? 0.199 60.401 18.925 1.00 65.94 118 PRO A N 1
ATOM 890 C CA . PRO A 1 118 ? 0.211 61.852 19.042 1.00 65.94 118 PRO A CA 1
ATOM 891 C C . PRO A 1 118 ? -0.506 62.271 20.328 1.00 65.94 118 PRO A C 1
ATOM 893 O O . PRO A 1 118 ? -1.566 61.726 20.656 1.00 65.94 118 PRO A O 1
ATOM 896 N N . ASP A 1 119 ? 0.086 63.215 21.066 1.00 73.94 119 ASP A N 1
ATOM 897 C CA . ASP A 1 119 ? -0.516 63.759 22.283 1.00 73.94 119 ASP A CA 1
ATOM 898 C C . ASP A 1 119 ? -1.896 64.331 21.912 1.00 73.94 119 ASP A C 1
ATOM 900 O O . ASP A 1 119 ? -2.002 65.104 20.955 1.00 73.94 119 ASP A O 1
ATOM 904 N N . PRO A 1 120 ? -2.980 63.980 22.626 1.00 62.41 120 PRO A N 1
ATOM 905 C CA . PRO A 1 120 ? -4.306 64.526 22.347 1.00 62.41 120 PRO A CA 1
ATOM 906 C C . PRO A 1 120 ? -4.362 66.064 22.391 1.00 62.41 120 PRO A C 1
ATOM 908 O O . PRO A 1 120 ? -5.301 66.636 21.840 1.00 62.41 120 PRO A O 1
ATOM 911 N N . ARG A 1 121 ? -3.364 66.734 22.982 1.00 65.25 121 ARG A N 1
ATOM 912 C CA . ARG A 1 121 ? -3.210 68.199 23.000 1.00 65.25 121 ARG A CA 1
ATOM 913 C C . ARG A 1 121 ? -2.637 68.797 21.708 1.00 65.25 121 ARG A C 1
ATOM 915 O O . ARG A 1 121 ? -2.747 70.005 21.520 1.00 65.25 121 ARG A O 1
ATOM 922 N N . ASP A 1 122 ? -2.078 67.987 20.810 1.00 63.62 122 ASP A N 1
ATOM 923 C CA . ASP A 1 122 ? -1.595 68.440 19.494 1.00 63.62 122 ASP A CA 1
ATOM 924 C C . ASP A 1 122 ? -2.701 68.470 18.421 1.00 63.62 122 ASP A C 1
ATOM 926 O O . ASP A 1 122 ? -2.469 68.933 17.302 1.00 63.62 122 ASP A O 1
ATOM 930 N N . ARG A 1 123 ? -3.931 68.034 18.747 1.00 58.28 123 ARG A N 1
ATOM 931 C CA . ARG A 1 123 ? -5.068 68.028 17.805 1.00 58.28 123 ARG A CA 1
ATOM 932 C C . ARG A 1 123 ? -5.539 69.416 17.368 1.00 58.28 123 ARG A C 1
ATOM 934 O O . ARG A 1 123 ? -6.131 69.523 16.300 1.00 58.28 123 ARG A O 1
ATOM 941 N N . ASP A 1 124 ? -5.237 70.461 18.131 1.00 59.00 124 ASP A N 1
ATOM 942 C CA . ASP A 1 124 ? -5.830 71.787 17.913 1.00 59.00 124 ASP A CA 1
ATOM 943 C C . ASP A 1 124 ? -4.909 72.773 17.171 1.00 59.00 124 ASP A C 1
ATOM 945 O O . ASP A 1 124 ? -5.260 73.942 17.011 1.00 59.00 124 ASP A O 1
ATOM 949 N N . ARG A 1 125 ? -3.725 72.343 16.703 1.00 57.84 125 ARG A N 1
ATOM 950 C CA . ARG A 1 125 ? -2.760 73.245 16.033 1.00 57.84 125 ARG A CA 1
ATOM 951 C C . ARG A 1 125 ? -2.632 73.093 14.523 1.00 57.84 125 ARG A C 1
ATOM 953 O O . ARG A 1 125 ? -2.064 73.978 13.887 1.00 57.84 125 ARG A O 1
ATOM 960 N N . HIS A 1 126 ? -3.206 72.055 13.928 1.00 54.44 126 HIS A N 1
ATOM 961 C CA . HIS A 1 126 ? -3.224 71.903 12.476 1.00 54.44 126 HIS A CA 1
ATOM 962 C C . HIS A 1 126 ? -4.660 71.703 12.005 1.00 54.44 126 HIS A C 1
ATOM 964 O O . HIS A 1 126 ? -5.254 70.649 12.207 1.00 54.44 126 HIS A O 1
ATOM 970 N N . GLY A 1 127 ? -5.222 72.759 11.405 1.00 45.78 127 GLY A N 1
ATOM 971 C CA . GLY A 1 127 ? -6.524 72.711 10.752 1.00 45.78 127 GLY A CA 1
ATOM 972 C C . GLY A 1 127 ? -6.587 71.543 9.772 1.00 45.78 127 GLY A C 1
ATOM 973 O O . GLY A 1 127 ? -5.622 71.271 9.060 1.00 45.78 127 GLY A O 1
ATOM 974 N N . VAL A 1 128 ? -7.713 70.834 9.774 1.00 48.12 128 VAL A N 1
ATOM 975 C CA . VAL A 1 128 ? -7.964 69.695 8.888 1.00 48.12 128 VAL A CA 1
ATOM 976 C C . VAL A 1 128 ? -7.864 70.172 7.433 1.00 48.12 128 VAL A C 1
ATOM 978 O O . VAL A 1 128 ? -8.665 71.021 7.042 1.00 48.12 128 VAL A O 1
ATOM 981 N N . PRO A 1 129 ? -6.931 69.661 6.607 1.00 43.53 129 PRO A N 1
ATOM 982 C CA . PRO A 1 129 ? -7.037 69.852 5.172 1.00 43.53 129 PRO A CA 1
ATOM 983 C C . PRO A 1 129 ? -8.218 69.022 4.654 1.00 43.53 129 PRO A C 1
ATOM 985 O O . PRO A 1 129 ? -8.281 67.804 4.840 1.00 43.53 129 PRO A O 1
ATOM 988 N N . GLU A 1 130 ? -9.178 69.698 4.026 1.00 46.53 130 GLU A N 1
ATOM 989 C CA . GLU A 1 130 ? -10.228 69.058 3.240 1.00 46.53 130 GLU A CA 1
ATOM 990 C C . GLU A 1 130 ? -9.601 68.251 2.098 1.00 46.53 130 GLU A C 1
ATOM 992 O O . GLU A 1 130 ? -8.824 68.776 1.304 1.00 46.53 130 GLU A O 1
ATOM 997 N N . GLY A 1 131 ? -9.989 66.980 1.990 1.00 51.47 131 GLY A N 1
ATOM 998 C CA . GLY A 1 131 ? -9.777 66.190 0.779 1.00 51.47 131 GLY A CA 1
ATOM 999 C C . GLY A 1 131 ? -8.956 64.924 0.979 1.00 51.47 131 GLY A C 1
ATOM 1000 O O . GLY A 1 131 ? -7.787 64.890 0.635 1.00 51.47 131 GLY A O 1
ATOM 1001 N N . GLN A 1 132 ? -9.603 63.853 1.448 1.00 42.81 132 GLN A N 1
ATOM 1002 C CA . GLN A 1 132 ? -9.342 62.493 0.955 1.00 42.81 132 GLN A CA 1
ATOM 1003 C C . GLN A 1 132 ? -10.501 61.582 1.391 1.00 42.81 132 GLN A C 1
ATOM 1005 O O . GLN A 1 132 ? -10.419 60.835 2.368 1.00 42.81 132 GLN A O 1
ATOM 1010 N N . GLN A 1 133 ? -11.632 61.658 0.687 1.00 44.69 133 GLN A N 1
ATOM 1011 C CA . GLN A 1 133 ? -12.689 60.667 0.853 1.00 44.69 133 GLN A CA 1
ATOM 1012 C C . GLN A 1 133 ? -12.363 59.406 0.037 1.00 44.69 133 GLN A C 1
ATOM 1014 O O . GLN A 1 133 ? -12.349 59.433 -1.184 1.00 44.69 133 GLN A O 1
ATOM 1019 N N . ARG A 1 134 ? -12.157 58.314 0.782 1.00 41.75 134 ARG A N 1
ATOM 1020 C CA . ARG A 1 134 ? -12.658 56.943 0.565 1.00 41.75 134 ARG A CA 1
ATOM 1021 C C . ARG A 1 134 ? -12.291 56.193 -0.726 1.00 41.75 134 ARG A C 1
ATOM 1023 O O . ARG A 1 134 ? -12.789 56.468 -1.807 1.00 41.75 134 ARG A O 1
ATOM 1030 N N . GLY A 1 135 ? -11.622 55.061 -0.508 1.00 37.56 135 GLY A N 1
ATOM 1031 C CA . GLY A 1 135 ? -11.729 53.855 -1.327 1.00 37.56 135 GLY A CA 1
ATOM 1032 C C . GLY A 1 135 ? -11.584 52.612 -0.445 1.00 37.56 135 GLY A C 1
ATOM 1033 O O . GLY A 1 135 ? -10.488 52.092 -0.286 1.00 37.56 135 GLY A O 1
ATOM 1034 N N . LEU A 1 136 ? -12.684 52.178 0.182 1.00 39.94 136 LEU A N 1
ATOM 1035 C CA . LEU A 1 136 ? -12.811 50.869 0.834 1.00 39.94 136 LEU A CA 1
ATOM 1036 C C . LEU A 1 136 ? -13.015 49.819 -0.264 1.00 39.94 136 LEU A C 1
ATOM 1038 O O . LEU A 1 136 ? -14.065 49.806 -0.901 1.00 39.94 136 LEU A O 1
ATOM 1042 N N . GLY A 1 137 ? -12.028 48.954 -0.486 1.00 37.06 137 GLY A N 1
ATOM 1043 C CA . GLY A 1 137 ? -12.171 47.764 -1.322 1.00 37.06 137 GLY A CA 1
ATOM 1044 C C . GLY A 1 137 ? -12.301 46.521 -0.450 1.00 37.06 137 GLY A C 1
ATOM 1045 O O . GLY A 1 137 ? -11.299 46.010 0.038 1.00 37.06 137 GLY A O 1
ATOM 1046 N N . VAL A 1 138 ? -13.530 46.041 -0.250 1.00 38.38 138 VAL A N 1
ATOM 1047 C CA . VAL A 1 138 ? -13.816 44.697 0.272 1.00 38.38 138 VAL A CA 1
ATOM 1048 C C . VAL A 1 138 ? -14.094 43.809 -0.940 1.00 38.38 138 VAL A C 1
ATOM 1050 O O . VAL A 1 138 ? -15.086 44.014 -1.634 1.00 38.38 138 VAL A O 1
ATOM 1053 N N . GLY A 1 139 ? -13.210 42.853 -1.223 1.00 37.09 139 GLY A N 1
ATOM 1054 C CA . GLY A 1 139 ? -13.437 41.824 -2.238 1.00 37.09 139 GLY A CA 1
ATOM 1055 C C . GLY A 1 139 ? -14.125 40.613 -1.613 1.00 37.09 139 GLY A C 1
ATOM 1056 O O . GLY A 1 139 ? -13.486 39.866 -0.878 1.00 37.09 139 GLY A O 1
ATOM 1057 N N . VAL A 1 140 ? -15.414 40.419 -1.901 1.00 39.81 140 VAL A N 1
ATOM 1058 C CA . VAL A 1 140 ? -16.140 39.163 -1.645 1.00 39.81 140 VAL A CA 1
ATOM 1059 C C . VAL A 1 140 ? -16.256 38.413 -2.969 1.00 39.81 140 VAL A C 1
ATOM 1061 O O . VAL A 1 140 ? -16.542 39.015 -4.001 1.00 39.81 140 VAL A O 1
ATOM 1064 N N . GLY A 1 141 ? -15.960 37.114 -2.928 1.00 36.31 141 GLY A N 1
ATOM 1065 C CA . GLY A 1 141 ? -15.862 36.241 -4.092 1.00 36.31 141 GLY A CA 1
ATOM 1066 C C . GLY A 1 141 ? -17.194 35.882 -4.744 1.00 36.31 141 GLY A C 1
ATOM 1067 O O . GLY A 1 141 ? -18.263 35.998 -4.150 1.00 36.31 141 GLY A O 1
ATOM 1068 N N . GLU A 1 142 ? -17.090 35.362 -5.965 1.00 40.06 142 GLU A N 1
ATOM 1069 C CA . GLU A 1 142 ? -18.220 34.819 -6.705 1.00 40.06 142 GLU A CA 1
ATOM 1070 C C . GLU A 1 142 ? -17.899 33.394 -7.164 1.00 40.06 142 GLU A C 1
ATOM 1072 O O . GLU A 1 142 ? -17.028 33.154 -8.003 1.00 40.06 142 GLU A O 1
ATOM 1077 N N . GLY A 1 143 ? -18.594 32.431 -6.555 1.00 36.78 143 GLY A N 1
ATOM 1078 C CA . GLY A 1 143 ? -18.582 31.035 -6.962 1.00 36.78 143 GLY A CA 1
ATOM 1079 C C . GLY A 1 143 ? -19.350 30.857 -8.268 1.00 36.78 143 GLY A C 1
ATOM 1080 O O . GLY A 1 143 ? -20.530 31.194 -8.358 1.00 36.78 143 GLY A O 1
ATOM 1081 N N . ARG A 1 144 ? -18.695 30.287 -9.281 1.00 42.22 144 ARG A N 1
ATOM 1082 C CA . ARG A 1 144 ? -19.359 29.866 -10.518 1.00 42.22 144 ARG A CA 1
ATOM 1083 C C . ARG A 1 144 ? -19.895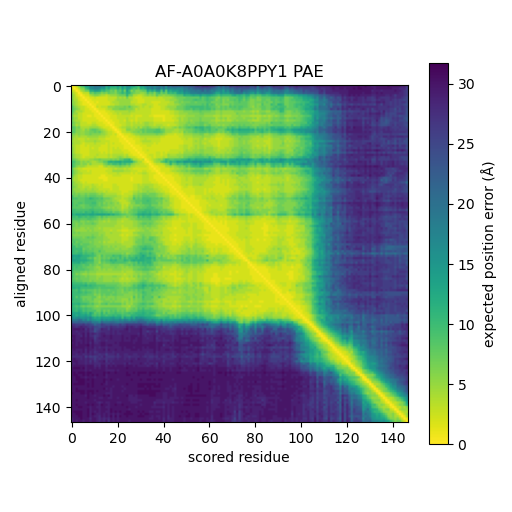 28.443 -10.377 1.00 42.22 144 ARG A C 1
ATOM 1085 O O . ARG A 1 144 ? -19.132 27.505 -10.169 1.00 42.22 144 ARG A O 1
ATOM 1092 N N . ARG A 1 145 ? -21.216 28.304 -10.530 1.00 42.81 145 ARG A N 1
ATOM 1093 C CA . ARG A 1 145 ? -21.911 27.048 -10.856 1.00 42.81 145 ARG A CA 1
ATOM 1094 C C . ARG A 1 145 ? -22.019 26.882 -12.380 1.00 42.81 145 ARG A C 1
ATOM 1096 O O . ARG A 1 145 ? -22.239 27.871 -13.074 1.00 42.81 145 ARG A O 1
ATOM 1103 N N . GLY A 1 146 ? -22.022 25.626 -12.837 1.00 43.38 146 GLY A N 1
ATOM 1104 C CA . GLY A 1 146 ? -22.489 25.169 -14.159 1.00 43.38 146 GLY A CA 1
ATOM 1105 C C . GLY A 1 146 ? -21.422 25.246 -15.257 1.00 43.38 146 GLY A C 1
ATOM 1106 O O . GLY A 1 146 ? -20.771 26.272 -15.406 1.00 43.38 146 GLY A O 1
ATOM 1107 N N . ARG A 1 147 ? -21.201 24.214 -16.073 1.00 42.84 147 ARG A N 1
ATOM 1108 C CA . ARG A 1 147 ? -22.124 23.187 -16.586 1.00 42.84 147 ARG A CA 1
ATOM 1109 C C . ARG A 1 147 ? -21.537 21.785 -16.533 1.00 42.84 147 ARG A C 1
ATOM 1111 O O . ARG A 1 147 ? -20.296 21.686 -16.614 1.00 42.84 147 ARG A O 1
#

Mean predicted aligned error: 15.04 Å

pLDDT: mean 79.74, std 18.68, range [36.31, 95.56]

Solvent-accessible surface area (backbone atoms only — not compar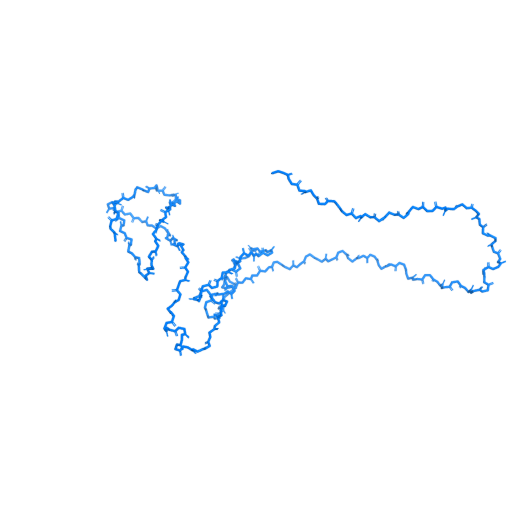able to full-atom values): 10956 Å² total; per-residue (Å²): 137,84,78,77,92,76,91,78,66,81,102,54,90,80,86,80,93,80,94,71,94,70,91,76,93,78,85,84,86,80,76,73,92,75,78,87,78,96,74,89,86,87,86,80,85,55,78,58,60,67,71,58,53,63,70,59,72,70,78,68,70,61,29,40,78,57,43,28,75,70,88,79,68,100,58,68,72,78,21,57,59,57,34,69,30,45,88,78,77,69,86,52,78,74,46,28,56,50,67,76,82,78,78,78,74,79,76,69,74,74,70,78,70,81,65,81,80,76,57,82,82,62,65,83,78,59,82,83,79,88,85,83,86,81,84,89,85,85,88,79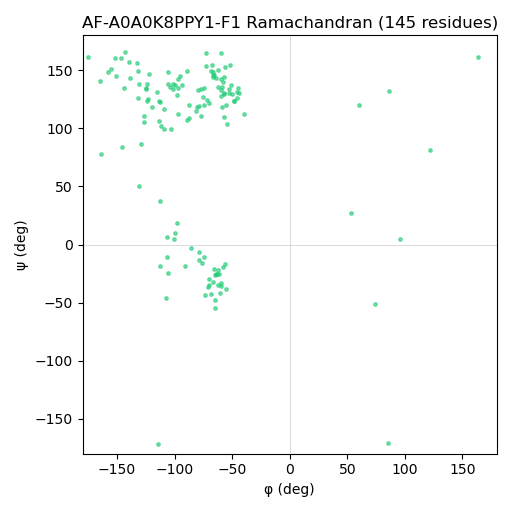,89,82,88,85,78,86,132

Organism: Streptomyces azureus (NCBI:txid146537)

Secondary structure (DSSP, 8-state):
--PPPPP--TTS------------S-------SS---S-----------HHHHHHHSS--SSSGGGT------S--SSS-GGGGGSSS--SSGGGS---PPPPPP--PPP------PPPGGGGGSSPPPP------------PPP--